Protein AF-A0AAW6N873-F1 (afdb_monomer)

Sequence (113 aa):
MMGEFETLLHSSLSTAGADVIRGQYIGFVSDTLAHIGIISPLTVWIVLRDWPLWLFWVGAALILFKEFYFDMPNGGYAPLVIFDSIWDFATWFFGFFVTWCALMDNVGRRHDA

Secondary structure (DSSP, 8-state):
-HHHHHHHHS--S--HHHHHHTT-HHHHHHHHHHHHHHHHHHHHHHHHS---THHHHHHHHHHHHHIIIIIHHHTTT-HHHHHHHHHHHHHHHHHHHHHHHHHHHHHHHHH--

Solvent-accessible surface area (backbone atoms only — not comparable to full-atom values): 6136 Å² total; per-residue (Å²): 122,68,68,66,57,45,52,74,74,46,71,73,90,67,42,50,37,50,19,56,77,69,68,36,54,68,57,28,50,50,54,50,48,49,43,21,59,58,31,30,57,54,42,49,39,36,72,77,64,72,38,64,69,62,58,60,54,52,52,55,51,50,51,53,48,46,32,66,71,46,49,32,64,76,48,70,63,35,71,50,48,54,51,27,48,51,46,58,54,48,32,36,55,48,22,31,51,54,45,50,54,56,50,51,53,57,51,53,60,62,74,79,106

Radius of gyration: 16.86 Å; Cα contacts (8 Å, |Δi|>4): 79; chains: 1; bounding box: 32×28×58 Å

Structure (mmCIF, N/CA/C/O backbone):
data_AF-A0AAW6N873-F1
#
_entry.id   AF-A0AAW6N873-F1
#
loop_
_atom_site.group_PDB
_atom_site.id
_atom_site.type_symbol
_atom_site.label_atom_id
_atom_site.label_alt_id
_atom_site.label_comp_id
_atom_site.label_asym_id
_atom_site.label_entity_id
_atom_site.label_seq_id
_atom_site.pdbx_PDB_ins_code
_atom_site.Cartn_x
_atom_site.Cartn_y
_atom_site.Cartn_z
_atom_site.occupancy
_atom_site.B_iso_or_equiv
_atom_site.auth_seq_id
_atom_site.auth_comp_id
_atom_site.auth_asym_id
_atom_site.auth_atom_id
_atom_site.pdbx_PDB_model_num
ATOM 1 N N . MET A 1 1 ? -13.939 2.697 -28.393 1.00 44.91 1 MET A N 1
ATOM 2 C CA . MET A 1 1 ? -14.441 1.907 -27.248 1.00 44.91 1 MET A CA 1
ATOM 3 C C . MET A 1 1 ? -13.424 0.914 -26.688 1.00 44.91 1 MET A C 1
ATOM 5 O O . MET A 1 1 ? -13.455 0.731 -25.487 1.00 44.91 1 MET A O 1
ATOM 9 N N . MET A 1 2 ? -12.512 0.308 -27.468 1.00 43.06 2 MET A N 1
ATOM 10 C CA . MET A 1 2 ? -11.452 -0.546 -26.881 1.00 43.06 2 MET A CA 1
ATOM 11 C C . MET A 1 2 ? -10.343 0.245 -26.157 1.00 43.06 2 MET A C 1
ATOM 13 O O . MET A 1 2 ? -9.891 -0.183 -25.105 1.00 43.06 2 MET A O 1
ATOM 17 N N . GLY A 1 3 ? -9.982 1.440 -26.644 1.00 39.53 3 GLY A N 1
ATOM 18 C CA . GLY A 1 3 ? -8.882 2.230 -26.065 1.00 39.53 3 GLY A CA 1
ATOM 19 C C . GLY A 1 3 ? -9.103 2.746 -24.634 1.00 39.53 3 GLY A C 1
ATOM 20 O O . GLY A 1 3 ? -8.139 2.889 -23.897 1.00 39.53 3 GLY A O 1
ATOM 21 N N . GLU A 1 4 ? -10.348 2.985 -24.202 1.00 46.59 4 GLU A N 1
ATOM 22 C CA . GLU A 1 4 ? -10.633 3.442 -22.824 1.00 46.59 4 GLU A CA 1
ATOM 23 C C . GLU A 1 4 ? -10.522 2.307 -21.794 1.00 46.59 4 GLU A C 1
ATOM 25 O O . GLU A 1 4 ? -10.144 2.527 -20.644 1.00 46.59 4 GLU A O 1
ATOM 30 N N . PHE A 1 5 ? -10.810 1.070 -22.209 1.00 49.06 5 PHE A N 1
ATOM 31 C CA . PHE A 1 5 ? -10.623 -0.106 -21.360 1.00 49.06 5 PHE A CA 1
ATOM 32 C C . PHE A 1 5 ? -9.145 -0.501 -21.288 1.00 49.06 5 PHE A C 1
ATOM 34 O O . PHE A 1 5 ? -8.658 -0.907 -20.238 1.00 49.06 5 PHE A O 1
ATOM 41 N N . GLU A 1 6 ? -8.406 -0.302 -22.382 1.00 43.28 6 GLU A N 1
ATOM 42 C CA . GLU A 1 6 ? -6.950 -0.424 -22.389 1.00 43.28 6 GLU A CA 1
ATOM 43 C C . GLU A 1 6 ? -6.296 0.609 -21.472 1.00 43.28 6 GLU A C 1
ATOM 45 O O . GLU A 1 6 ? -5.392 0.234 -20.747 1.00 43.28 6 GLU A O 1
ATOM 50 N N . THR A 1 7 ? -6.776 1.854 -21.370 1.00 45.69 7 THR A N 1
ATOM 51 C CA . THR A 1 7 ? -6.232 2.820 -20.388 1.00 45.69 7 THR A CA 1
ATOM 52 C C . THR A 1 7 ? -6.511 2.464 -18.924 1.00 45.69 7 THR A C 1
ATOM 54 O O . THR A 1 7 ? -5.802 2.942 -18.045 1.00 45.69 7 THR A O 1
ATOM 57 N N . LEU A 1 8 ? -7.502 1.609 -18.641 1.00 42.09 8 LEU A N 1
ATOM 58 C CA . LEU A 1 8 ? -7.710 1.053 -17.295 1.00 42.09 8 LEU A CA 1
ATOM 59 C C . LEU A 1 8 ? -6.706 -0.065 -16.963 1.00 42.09 8 LEU A C 1
ATOM 61 O O . LEU A 1 8 ? -6.493 -0.357 -15.790 1.00 42.09 8 LEU A O 1
ATOM 65 N N . LEU A 1 9 ? -6.106 -0.691 -17.983 1.00 43.91 9 LEU A N 1
ATOM 66 C CA . LEU A 1 9 ? -5.146 -1.801 -17.863 1.00 43.91 9 LEU A CA 1
ATOM 67 C C . LEU A 1 9 ? -3.703 -1.391 -18.215 1.00 43.91 9 LEU A C 1
ATOM 69 O O . LEU A 1 9 ? -2.754 -2.088 -17.872 1.00 43.91 9 LEU A O 1
ATOM 73 N N . HIS A 1 10 ? -3.539 -0.251 -18.878 1.00 38.78 10 HIS A N 1
ATOM 74 C CA . HIS A 1 10 ? -2.289 0.416 -19.192 1.00 38.78 10 HIS A CA 1
ATOM 75 C C . HIS A 1 10 ? -2.240 1.699 -18.373 1.00 38.78 10 HIS A C 1
ATOM 77 O O . HIS A 1 10 ? -2.574 2.781 -18.859 1.00 38.78 10 HIS A O 1
ATOM 83 N N . SER A 1 11 ? -1.806 1.569 -17.117 1.00 40.66 11 SER A N 1
ATOM 84 C CA . SER A 1 11 ? -1.279 2.715 -16.385 1.00 40.66 11 SER A CA 1
ATOM 85 C C . SER A 1 11 ? -0.198 3.346 -17.264 1.00 40.66 11 SER A C 1
ATOM 87 O O . SER A 1 11 ? 0.771 2.681 -17.646 1.00 40.66 11 SER A O 1
ATOM 89 N N . SER A 1 12 ? -0.384 4.606 -17.673 1.00 46.41 12 SER A N 1
ATOM 90 C CA . SER A 1 12 ? 0.720 5.361 -18.255 1.00 46.41 12 SER A CA 1
ATOM 91 C C . SER A 1 12 ? 1.824 5.326 -17.212 1.00 46.41 12 SER A C 1
ATOM 93 O O . SER A 1 12 ? 1.565 5.795 -16.113 1.00 46.41 12 SER A O 1
ATOM 95 N N . LEU A 1 13 ? 2.977 4.736 -17.547 1.00 44.00 13 LEU A N 1
ATOM 96 C CA . LEU A 1 13 ? 4.194 4.554 -16.738 1.00 44.00 13 LEU A CA 1
ATOM 97 C C . LEU A 1 13 ? 4.706 5.861 -16.090 1.00 44.00 13 LEU A C 1
ATOM 99 O O . LEU A 1 13 ? 5.785 6.371 -16.395 1.00 44.00 13 LEU A O 1
ATOM 103 N N . SER A 1 14 ? 3.892 6.423 -15.219 1.00 46.59 14 SER A N 1
ATOM 104 C CA . SER A 1 14 ? 4.128 7.502 -14.283 1.00 46.59 14 SER A CA 1
ATOM 105 C C . SER A 1 14 ? 4.040 6.816 -12.933 1.00 46.59 14 SER A C 1
ATOM 107 O O . SER A 1 14 ? 3.075 6.951 -12.197 1.00 46.59 14 SER A O 1
ATOM 109 N N . THR A 1 15 ? 4.998 5.923 -12.716 1.00 57.44 15 THR A N 1
ATOM 110 C CA . THR A 1 15 ? 5.240 5.294 -11.428 1.00 57.44 15 THR A CA 1
ATOM 111 C C . THR A 1 15 ? 5.650 6.399 -10.456 1.00 57.44 15 THR A C 1
ATOM 113 O O . THR A 1 15 ? 6.329 7.350 -10.866 1.00 57.44 15 THR A O 1
ATOM 116 N N . ALA A 1 16 ? 5.277 6.322 -9.185 1.00 54.62 16 ALA A N 1
ATOM 117 C CA . ALA A 1 16 ? 5.723 7.261 -8.154 1.00 54.62 16 ALA A CA 1
ATOM 118 C C . ALA A 1 16 ? 7.265 7.437 -8.190 1.00 54.62 16 ALA A C 1
ATOM 120 O O . ALA A 1 16 ? 7.789 8.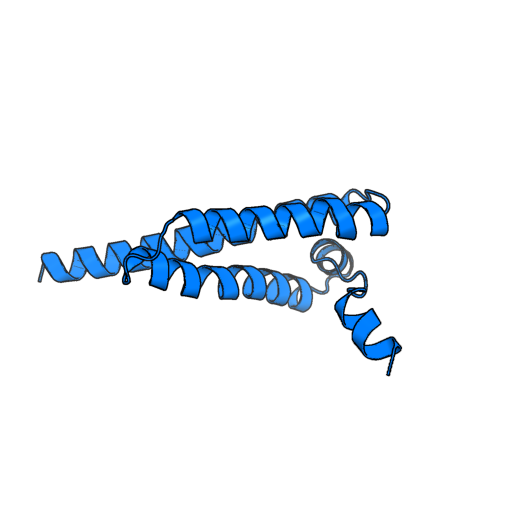548 -8.056 1.00 54.62 16 ALA A O 1
ATOM 121 N N . GLY A 1 17 ? 8.013 6.378 -8.515 1.00 49.50 17 GLY A N 1
ATOM 122 C CA . GLY A 1 17 ? 9.441 6.457 -8.846 1.00 49.50 17 GLY A CA 1
ATOM 123 C C . GLY A 1 17 ? 9.782 7.382 -10.036 1.00 49.50 17 GLY A C 1
ATOM 124 O O . GLY A 1 17 ? 10.694 8.212 -9.941 1.00 49.50 17 GLY A O 1
ATOM 125 N N . ALA A 1 18 ? 9.067 7.283 -11.160 1.00 58.06 18 ALA A N 1
ATOM 126 C CA . ALA A 1 18 ? 9.243 8.177 -12.312 1.00 58.06 18 ALA A CA 1
ATOM 127 C C . ALA A 1 18 ? 8.938 9.638 -11.963 1.00 58.06 18 ALA A C 1
ATOM 129 O O . ALA A 1 18 ? 9.657 10.532 -12.420 1.00 58.06 18 ALA A O 1
ATOM 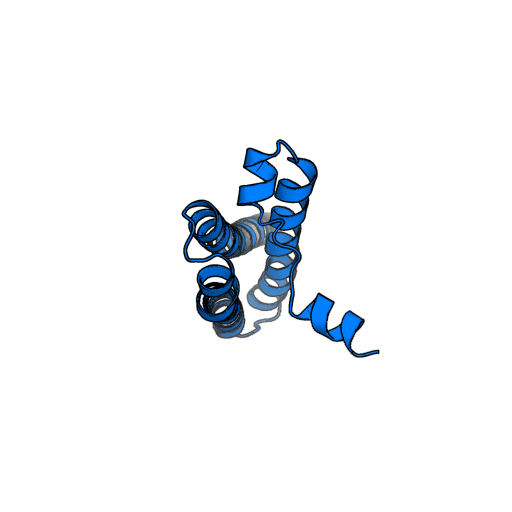130 N N . ASP A 1 19 ? 7.948 9.873 -11.110 1.00 57.50 19 ASP A N 1
ATOM 131 C CA . ASP A 1 19 ? 7.570 11.208 -10.654 1.00 57.50 19 ASP A CA 1
ATOM 132 C C . ASP A 1 19 ? 8.657 11.842 -9.783 1.00 57.50 19 ASP A C 1
ATOM 134 O O . ASP A 1 19 ? 8.987 13.016 -9.966 1.00 57.50 19 ASP A O 1
ATOM 138 N N . VAL A 1 20 ? 9.298 11.067 -8.902 1.00 57.00 20 VAL A N 1
ATOM 139 C CA . VAL A 1 20 ? 10.443 11.536 -8.102 1.00 57.00 20 VAL A CA 1
ATOM 140 C C . VAL A 1 20 ? 11.624 11.918 -8.998 1.00 57.00 20 VAL A C 1
ATOM 142 O O . VAL A 1 20 ? 12.189 13.001 -8.839 1.00 57.00 20 VAL A O 1
ATOM 145 N N . ILE A 1 21 ? 11.979 11.084 -9.983 1.00 60.25 21 ILE A N 1
ATOM 146 C CA . ILE A 1 21 ? 13.103 11.369 -10.896 1.00 60.25 21 ILE A CA 1
ATOM 147 C C . ILE A 1 21 ? 12.808 12.569 -11.804 1.00 60.25 21 ILE A C 1
ATOM 149 O O . ILE A 1 21 ? 13.709 13.354 -12.106 1.00 60.25 21 ILE A O 1
ATOM 153 N N . ARG A 1 22 ? 11.551 12.746 -12.222 1.00 63.09 22 ARG A N 1
ATOM 154 C CA . ARG A 1 22 ? 11.114 13.895 -13.031 1.00 63.09 22 ARG A CA 1
ATOM 155 C C . ARG A 1 22 ? 10.873 15.162 -12.204 1.00 63.09 22 ARG A C 1
ATOM 157 O O . ARG A 1 22 ? 10.544 16.197 -12.780 1.00 63.09 22 ARG A O 1
ATOM 164 N N . GLY A 1 23 ? 11.019 15.104 -10.877 1.00 60.47 23 GLY A N 1
ATOM 165 C CA . GLY A 1 23 ? 10.724 16.222 -9.975 1.00 60.47 23 GLY A CA 1
ATOM 166 C C . GLY A 1 23 ? 9.233 16.577 -9.900 1.00 60.47 23 GLY A C 1
ATOM 167 O O . GLY A 1 23 ? 8.872 17.665 -9.451 1.00 60.47 23 GLY A O 1
ATOM 168 N N . GLN A 1 24 ? 8.354 15.672 -10.332 1.00 72.69 24 GLN A N 1
ATOM 169 C CA . GLN A 1 24 ? 6.898 15.800 -10.304 1.00 72.69 24 GLN A CA 1
ATOM 170 C C . GLN A 1 24 ? 6.344 15.356 -8.945 1.00 72.69 24 GLN A C 1
ATOM 172 O O . GLN A 1 24 ? 5.478 14.493 -8.852 1.00 72.69 24 GLN A O 1
ATOM 177 N N . TYR A 1 25 ? 6.815 15.989 -7.869 1.00 72.94 25 TYR A N 1
ATOM 178 C CA . TYR A 1 25 ? 6.449 15.634 -6.492 1.00 72.94 25 TYR A CA 1
ATOM 179 C C . TYR A 1 25 ? 4.937 15.641 -6.221 1.00 72.94 25 TYR A C 1
ATOM 181 O O . TYR A 1 25 ? 4.472 14.923 -5.344 1.00 72.94 25 TYR A O 1
ATOM 189 N N . ILE A 1 26 ? 4.157 16.423 -6.973 1.00 73.44 26 ILE A N 1
ATOM 190 C CA . ILE A 1 26 ? 2.692 16.434 -6.859 1.00 73.44 26 ILE A CA 1
ATOM 191 C C . ILE A 1 26 ? 2.091 15.086 -7.285 1.00 73.44 26 ILE A C 1
ATOM 193 O O . ILE A 1 26 ? 1.167 14.616 -6.624 1.00 73.44 26 ILE A O 1
ATOM 197 N N . GLY A 1 27 ? 2.614 14.462 -8.346 1.00 69.69 27 GLY A N 1
ATOM 198 C CA . GLY A 1 27 ? 2.172 13.139 -8.801 1.00 69.69 27 GLY A CA 1
ATOM 199 C C . GLY A 1 27 ? 2.514 12.066 -7.770 1.00 69.69 27 GLY A C 1
ATOM 200 O O . GLY A 1 27 ? 1.612 11.416 -7.248 1.00 69.69 27 GLY A O 1
ATOM 201 N N . PHE A 1 28 ? 3.772 12.043 -7.320 1.00 73.00 28 PHE A N 1
ATOM 202 C CA . PHE A 1 28 ? 4.249 11.154 -6.254 1.00 73.00 28 PHE A CA 1
ATOM 203 C C . PHE A 1 28 ? 3.417 11.244 -4.961 1.00 73.00 28 PHE A C 1
ATOM 205 O O . PHE A 1 28 ? 3.034 10.231 -4.371 1.00 73.00 28 PHE A O 1
ATOM 212 N N . VAL A 1 29 ? 3.115 12.465 -4.503 1.00 79.81 29 VAL A N 1
ATOM 213 C CA . VAL A 1 29 ? 2.286 12.678 -3.306 1.00 79.81 29 VAL A CA 1
ATOM 214 C C . VAL A 1 29 ? 0.848 12.231 -3.551 1.00 79.81 29 VAL A C 1
ATOM 216 O O . VAL A 1 29 ? 0.252 11.626 -2.665 1.00 79.81 29 VAL A O 1
ATOM 219 N N . SER A 1 30 ? 0.288 12.505 -4.729 1.00 77.69 30 SER A N 1
ATOM 220 C CA . SER A 1 30 ? -1.083 12.099 -5.059 1.00 77.69 30 SER A CA 1
ATOM 221 C C . SER A 1 30 ? -1.228 10.579 -5.061 1.00 77.69 30 SER A C 1
ATOM 223 O O . SER A 1 30 ? -2.192 10.067 -4.496 1.00 77.69 30 SER A O 1
ATOM 225 N N . ASP A 1 31 ? -0.246 9.869 -5.612 1.00 76.31 31 ASP A N 1
ATOM 226 C CA . ASP A 1 31 ? -0.226 8.408 -5.646 1.00 76.31 31 ASP A CA 1
ATOM 227 C C . ASP A 1 31 ? -0.060 7.807 -4.240 1.00 76.31 31 ASP A C 1
ATOM 229 O O . ASP A 1 31 ? -0.828 6.949 -3.800 1.00 76.31 31 ASP A O 1
ATOM 233 N N . THR A 1 32 ? 0.841 8.382 -3.440 1.00 83.31 32 THR A N 1
ATOM 234 C CA . THR A 1 32 ? 1.001 8.031 -2.019 1.00 83.31 32 THR A CA 1
ATOM 235 C C . THR A 1 32 ? -0.306 8.214 -1.234 1.00 83.31 32 THR A C 1
ATOM 237 O O . THR A 1 32 ? -0.697 7.361 -0.432 1.00 83.31 32 THR A O 1
ATOM 240 N N . LEU A 1 33 ? -1.006 9.331 -1.454 1.00 84.62 33 LEU A N 1
ATOM 241 C CA . LEU A 1 33 ? -2.274 9.625 -0.787 1.00 84.62 33 LEU A CA 1
ATOM 242 C C . LEU A 1 33 ? -3.411 8.720 -1.262 1.00 84.62 33 LEU A C 1
ATOM 244 O O . LEU A 1 33 ? -4.303 8.435 -0.464 1.00 84.62 33 LEU A O 1
ATOM 248 N N . ALA A 1 34 ? -3.394 8.251 -2.511 1.00 82.75 34 ALA A N 1
ATOM 249 C CA . ALA A 1 34 ? -4.386 7.306 -3.014 1.00 82.75 34 ALA A CA 1
ATOM 250 C C . ALA A 1 34 ? -4.297 5.965 -2.269 1.00 82.75 34 ALA A C 1
ATOM 252 O O . ALA A 1 34 ? -5.307 5.480 -1.753 1.00 82.75 34 ALA A O 1
ATOM 253 N N . HIS A 1 35 ? -3.088 5.421 -2.115 1.00 82.94 35 HIS A N 1
ATOM 254 C CA . HIS A 1 35 ? -2.855 4.176 -1.379 1.00 82.94 35 HIS A CA 1
ATOM 255 C C . HIS A 1 35 ? -3.277 4.285 0.091 1.00 82.94 35 HIS A C 1
ATOM 257 O O . HIS A 1 35 ? -4.031 3.443 0.590 1.00 82.94 35 HIS A O 1
ATOM 263 N N . ILE A 1 36 ? -2.879 5.370 0.765 1.00 88.44 36 ILE A N 1
ATOM 264 C CA . ILE A 1 36 ? -3.303 5.661 2.145 1.00 88.44 36 ILE A CA 1
ATOM 265 C C . ILE A 1 36 ? -4.830 5.833 2.217 1.00 88.44 36 ILE A C 1
ATOM 267 O O . ILE A 1 36 ? -5.487 5.282 3.101 1.00 88.44 36 ILE A O 1
ATOM 271 N N . GLY A 1 37 ? -5.413 6.560 1.265 1.00 86.12 37 GLY A N 1
ATOM 272 C CA . GLY A 1 37 ? -6.838 6.874 1.213 1.00 86.12 37 GLY A CA 1
ATOM 273 C C . GLY A 1 37 ? -7.739 5.659 1.009 1.00 86.12 37 GLY A C 1
ATOM 274 O O . GLY A 1 37 ? -8.874 5.678 1.479 1.00 86.12 37 GLY A O 1
ATOM 275 N N . ILE A 1 38 ? -7.254 4.593 0.367 1.00 86.19 38 ILE A N 1
ATOM 276 C CA . ILE A 1 38 ? -7.994 3.329 0.220 1.00 86.19 38 ILE A CA 1
ATOM 277 C C . ILE A 1 38 ? -7.933 2.508 1.514 1.00 86.19 38 ILE A C 1
ATOM 279 O O . ILE A 1 38 ? -8.954 1.978 1.964 1.00 86.19 38 ILE A O 1
ATOM 283 N N . ILE A 1 39 ? -6.760 2.407 2.144 1.00 91.56 39 ILE A N 1
ATOM 284 C CA . ILE A 1 39 ? -6.593 1.560 3.331 1.00 91.56 39 ILE A CA 1
ATOM 285 C C . ILE A 1 39 ? -7.170 2.183 4.604 1.00 91.56 39 ILE A C 1
ATOM 287 O O . ILE A 1 39 ? -7.673 1.460 5.467 1.00 91.56 39 ILE A O 1
ATOM 291 N N . SER A 1 40 ? -7.169 3.511 4.731 1.00 88.56 40 SER A N 1
ATOM 292 C CA . SER A 1 40 ? -7.750 4.217 5.879 1.00 88.56 40 SER A CA 1
ATOM 293 C C . SER A 1 40 ? -9.224 3.864 6.143 1.00 88.56 40 SER A C 1
ATOM 295 O O . SER A 1 40 ? -9.522 3.409 7.249 1.00 88.56 40 SER A O 1
ATOM 297 N N . PRO A 1 41 ? -10.170 3.990 5.190 1.00 89.19 41 PRO A N 1
ATOM 298 C CA . PRO A 1 41 ? -11.552 3.592 5.424 1.00 89.19 41 PRO A CA 1
ATOM 299 C C . PRO A 1 41 ? -11.643 2.099 5.734 1.00 89.19 41 PRO A C 1
ATOM 301 O O . PRO A 1 41 ? -12.290 1.752 6.717 1.00 89.19 41 PRO A O 1
ATOM 304 N N . LEU A 1 42 ? -10.954 1.218 4.994 1.00 90.62 42 LEU A N 1
ATOM 305 C CA . LEU A 1 42 ? -10.956 -0.225 5.278 1.00 90.62 42 LEU A CA 1
ATOM 306 C C . LEU A 1 42 ? -10.523 -0.525 6.723 1.00 90.62 42 LEU A C 1
ATOM 308 O O . LEU A 1 42 ? -11.157 -1.329 7.403 1.00 90.62 42 LEU A O 1
ATOM 312 N N . THR A 1 43 ? -9.501 0.173 7.216 1.00 90.19 43 THR A N 1
ATOM 313 C CA . THR A 1 43 ? -9.030 0.080 8.605 1.00 90.19 43 THR A CA 1
ATOM 314 C C . THR A 1 43 ? -10.122 0.481 9.593 1.00 90.19 43 THR A C 1
ATOM 316 O O . THR A 1 43 ? -10.339 -0.218 10.580 1.00 90.19 43 THR A O 1
ATOM 319 N N . VAL A 1 44 ? -10.864 1.559 9.316 1.00 90.06 44 VAL A N 1
ATOM 320 C CA . VAL A 1 44 ? -12.016 1.972 10.136 1.00 90.06 44 VAL A CA 1
ATOM 321 C C . VAL A 1 44 ? -13.081 0.874 10.187 1.00 90.06 44 VAL A C 1
ATOM 323 O O . VAL A 1 44 ? -13.604 0.596 11.263 1.00 90.06 44 VAL A O 1
ATOM 326 N N . TRP A 1 45 ? -13.391 0.220 9.064 1.00 90.06 45 TRP A N 1
ATOM 327 C CA . TRP A 1 45 ? -14.355 -0.888 9.040 1.00 90.06 45 TRP A CA 1
ATOM 328 C C . TRP A 1 45 ? -13.852 -2.109 9.821 1.00 90.06 45 TRP A C 1
ATOM 330 O O . TRP A 1 45 ? -14.605 -2.678 10.608 1.00 90.06 45 TRP A O 1
ATOM 340 N N . ILE A 1 46 ? -12.581 -2.485 9.665 1.00 89.00 46 ILE A N 1
ATOM 341 C CA . ILE A 1 46 ? -11.976 -3.603 10.409 1.00 89.00 46 ILE A CA 1
ATOM 342 C C . ILE A 1 46 ? -12.015 -3.337 11.917 1.00 89.00 46 ILE A C 1
ATOM 344 O O . ILE A 1 46 ? -12.401 -4.213 12.682 1.00 89.00 46 ILE A O 1
ATOM 348 N N . VAL A 1 47 ? -11.657 -2.125 12.344 1.00 86.69 47 VAL A N 1
ATOM 349 C CA . VAL A 1 47 ? -11.514 -1.790 13.768 1.00 86.69 47 VAL A CA 1
ATOM 350 C C . VAL A 1 47 ? -12.848 -1.453 14.440 1.00 86.69 47 VAL A C 1
ATOM 352 O O . VAL A 1 47 ? -13.068 -1.865 15.571 1.00 86.69 47 VAL A O 1
ATOM 355 N N . LEU A 1 48 ? -13.735 -0.686 13.792 1.00 86.38 48 LEU A N 1
ATOM 356 C CA . LEU A 1 48 ? -14.977 -0.19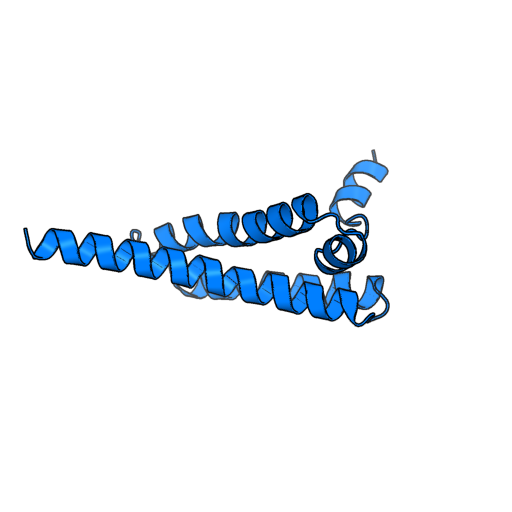4 14.418 1.00 86.38 48 LEU A CA 1
ATOM 357 C C . LEU A 1 48 ? -16.224 -1.010 14.072 1.00 86.38 48 LEU A C 1
ATOM 359 O O . LEU A 1 48 ? -17.265 -0.816 14.700 1.00 86.38 48 LEU A O 1
ATOM 363 N N . ARG A 1 49 ? -16.177 -1.839 13.024 1.00 84.50 49 ARG A N 1
ATOM 364 C CA . ARG A 1 49 ? -17.334 -2.615 12.542 1.00 84.50 49 ARG A CA 1
ATOM 365 C C . ARG A 1 49 ? -17.096 -4.121 12.590 1.00 84.50 49 ARG A C 1
ATOM 367 O O . ARG A 1 49 ? -17.874 -4.852 11.984 1.00 84.50 49 ARG A O 1
ATOM 374 N N . ASP A 1 50 ? -16.036 -4.557 13.271 1.00 85.62 50 ASP A N 1
ATOM 375 C CA . ASP A 1 50 ? -15.631 -5.961 13.399 1.00 85.62 50 ASP A CA 1
ATOM 376 C C . ASP A 1 50 ? -15.537 -6.682 12.047 1.00 85.62 50 ASP A C 1
ATOM 378 O O . ASP A 1 50 ? -15.809 -7.880 11.922 1.00 85.62 50 ASP A O 1
ATOM 382 N N . TRP A 1 51 ? -15.169 -5.944 10.9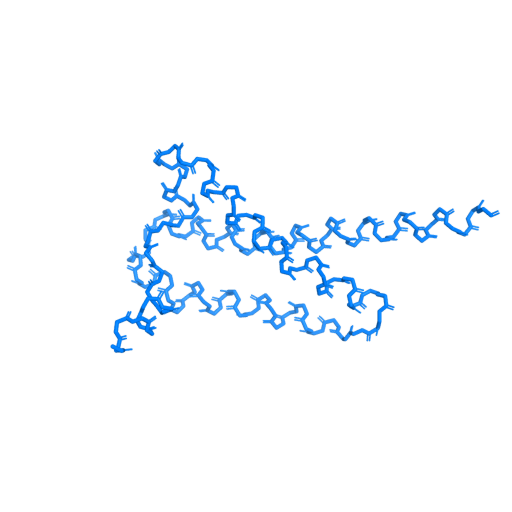94 1.00 91.38 51 TRP A N 1
ATOM 383 C CA . TRP A 1 51 ? -14.900 -6.570 9.711 1.00 91.38 51 TRP A CA 1
ATOM 384 C C . TRP A 1 51 ? -13.667 -7.458 9.822 1.00 91.38 51 TRP A C 1
ATOM 386 O O . TRP A 1 51 ? -12.715 -7.145 10.542 1.00 91.38 51 TRP A O 1
ATOM 396 N N . PRO A 1 52 ? -13.652 -8.582 9.101 1.00 91.06 52 PRO A N 1
ATOM 397 C CA . PRO A 1 52 ? -12.614 -9.562 9.310 1.00 91.06 52 PRO A CA 1
ATOM 398 C C . PRO A 1 52 ? -11.254 -9.051 8.820 1.00 91.06 52 PRO A C 1
ATOM 400 O O . PRO A 1 52 ? -11.116 -8.565 7.696 1.00 91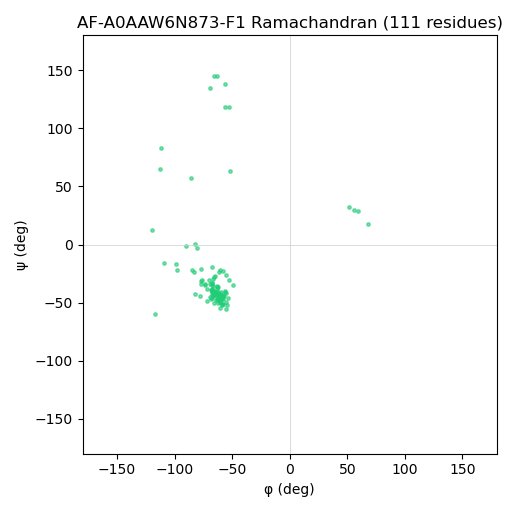.06 52 PRO A O 1
ATOM 403 N N . LEU A 1 53 ? -10.220 -9.251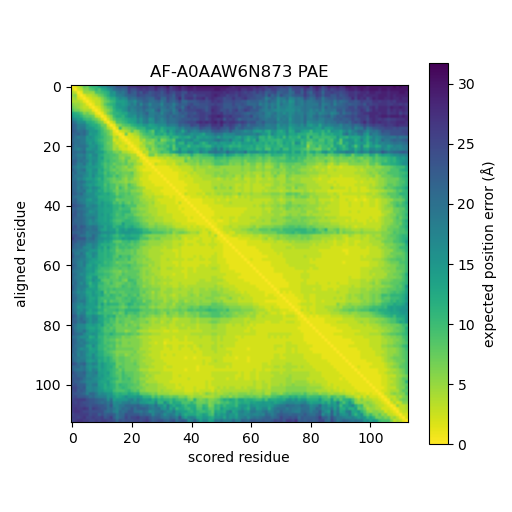 9.645 1.00 90.75 53 LEU A N 1
ATOM 404 C CA . LEU A 1 53 ? -8.841 -8.831 9.365 1.00 90.75 53 LEU A CA 1
ATOM 405 C C . LEU A 1 53 ? -8.278 -9.429 8.065 1.00 90.75 53 LEU A C 1
ATOM 407 O O . LEU A 1 53 ? -7.368 -8.861 7.470 1.00 90.75 53 LEU A O 1
ATOM 411 N N . TRP A 1 54 ? -8.817 -10.550 7.573 1.00 91.81 54 TRP A N 1
ATOM 412 C CA . TRP A 1 54 ? -8.376 -11.113 6.294 1.00 91.81 54 TRP A CA 1
ATOM 413 C C . TRP A 1 54 ? -8.622 -10.165 5.110 1.00 91.81 54 TRP A C 1
ATOM 415 O O . TRP A 1 54 ? -7.893 -10.253 4.127 1.00 91.81 54 TRP A O 1
ATOM 425 N N . LEU A 1 55 ? -9.568 -9.219 5.204 1.00 89.81 55 LEU A N 1
ATOM 426 C CA . LEU A 1 55 ? -9.792 -8.211 4.160 1.00 89.81 55 LEU A CA 1
ATOM 427 C C . LEU A 1 55 ? -8.580 -7.290 3.970 1.00 89.81 55 LEU A C 1
ATOM 429 O O . LEU A 1 55 ? -8.254 -6.940 2.837 1.00 89.81 55 LEU A O 1
ATOM 433 N N . PHE A 1 56 ? -7.874 -6.955 5.055 1.00 91.19 56 PHE A N 1
ATOM 434 C CA . PHE A 1 56 ? -6.600 -6.236 4.982 1.00 91.19 56 PHE A CA 1
ATOM 435 C C . PHE A 1 56 ? -5.569 -7.031 4.169 1.00 91.19 56 PHE A C 1
ATOM 437 O O . PHE A 1 56 ? -4.918 -6.490 3.276 1.00 91.19 56 PHE A O 1
ATOM 444 N N . TRP A 1 57 ? -5.457 -8.333 4.444 1.00 94.06 57 TRP A N 1
ATOM 445 C CA . TRP A 1 57 ? -4.504 -9.210 3.764 1.00 94.06 57 TRP A CA 1
ATOM 446 C C . TRP A 1 57 ? -4.863 -9.458 2.302 1.00 94.06 57 TRP A C 1
ATOM 448 O O . TRP A 1 57 ? -3.965 -9.542 1.471 1.00 94.06 57 TRP A O 1
ATOM 458 N N . VAL A 1 58 ? -6.153 -9.523 1.966 1.00 93.06 58 VAL A N 1
ATOM 459 C CA . VAL A 1 58 ? -6.599 -9.603 0.569 1.00 93.06 58 VAL A CA 1
ATOM 460 C C . VAL A 1 58 ? -6.217 -8.343 -0.196 1.00 93.06 58 VAL A C 1
ATOM 462 O O . VAL A 1 58 ? -5.682 -8.460 -1.293 1.00 93.06 58 VAL A O 1
ATOM 465 N N . GLY A 1 59 ? -6.404 -7.153 0.382 1.00 89.56 59 GLY A N 1
ATOM 466 C CA . GLY A 1 59 ? -5.938 -5.911 -0.240 1.00 89.56 59 GLY A CA 1
ATOM 467 C C . GLY A 1 59 ? -4.421 -5.893 -0.458 1.00 89.56 59 GLY A C 1
ATOM 468 O O . GLY A 1 59 ? -3.964 -5.634 -1.569 1.00 89.56 59 GLY A O 1
ATOM 469 N N . ALA A 1 60 ? -3.641 -6.285 0.554 1.00 91.81 60 ALA A N 1
ATOM 470 C CA . ALA A 1 60 ? -2.185 -6.403 0.434 1.00 91.81 60 ALA A CA 1
ATOM 471 C C . ALA A 1 60 ? -1.763 -7.416 -0.651 1.00 91.81 60 ALA A C 1
ATOM 473 O O . ALA A 1 60 ? -0.843 -7.157 -1.425 1.00 91.81 60 ALA A O 1
ATOM 474 N N . ALA A 1 61 ? -2.449 -8.559 -0.740 1.00 93.25 61 ALA A N 1
ATOM 475 C CA . ALA A 1 61 ? -2.193 -9.570 -1.763 1.00 93.25 61 ALA A CA 1
ATOM 476 C C . ALA A 1 61 ? -2.536 -9.071 -3.174 1.00 93.25 61 ALA A C 1
ATOM 478 O O . ALA A 1 61 ? -1.828 -9.413 -4.118 1.00 93.25 61 ALA A O 1
ATOM 479 N N . LEU A 1 62 ? -3.582 -8.252 -3.326 1.00 90.56 62 LEU A N 1
ATOM 480 C CA . LEU A 1 62 ? -3.943 -7.640 -4.606 1.00 90.56 62 LEU A CA 1
ATOM 481 C C . LEU A 1 62 ? -2.898 -6.624 -5.073 1.00 90.56 62 LEU A C 1
ATOM 483 O O . LEU A 1 62 ? -2.593 -6.612 -6.262 1.00 90.56 62 LEU A O 1
ATOM 487 N N . ILE A 1 63 ? -2.313 -5.838 -4.162 1.00 89.94 63 ILE A N 1
ATOM 488 C CA . ILE A 1 63 ? -1.179 -4.955 -4.486 1.00 89.94 63 ILE A CA 1
ATOM 489 C C . ILE A 1 63 ? -0.010 -5.802 -4.979 1.00 89.94 63 ILE A C 1
ATOM 491 O O . ILE A 1 63 ? 0.439 -5.624 -6.102 1.00 89.94 63 ILE A O 1
ATOM 495 N N . LEU A 1 64 ? 0.420 -6.805 -4.205 1.00 90.69 64 LEU A N 1
ATOM 496 C CA . LEU A 1 64 ? 1.519 -7.680 -4.627 1.00 90.69 64 LEU A CA 1
ATOM 497 C C . LEU A 1 64 ? 1.234 -8.355 -5.975 1.00 90.69 64 LEU A C 1
ATOM 499 O O . LEU A 1 64 ? 2.122 -8.451 -6.817 1.00 90.69 64 LEU A O 1
ATOM 503 N N . PHE A 1 65 ? 0.000 -8.805 -6.204 1.00 90.94 65 PHE A N 1
ATOM 504 C CA . PHE A 1 65 ? -0.400 -9.380 -7.482 1.00 90.94 65 PHE A CA 1
ATOM 505 C C . PHE A 1 65 ? -0.300 -8.361 -8.626 1.00 90.94 65 PHE A C 1
ATOM 507 O O . PHE A 1 65 ? 0.285 -8.683 -9.659 1.00 90.94 65 PHE A O 1
ATOM 514 N N . LYS A 1 66 ? -0.810 -7.136 -8.438 1.00 87.12 66 LYS A N 1
ATOM 515 C CA . LYS A 1 66 ? -0.671 -6.031 -9.399 1.00 87.12 66 LYS A CA 1
ATOM 516 C C . LYS A 1 66 ? 0.810 -5.795 -9.731 1.00 87.12 66 LYS A C 1
ATOM 518 O O . LYS A 1 66 ? 1.192 -5.851 -10.899 1.00 87.12 66 LYS A O 1
ATOM 523 N N . GLU A 1 67 ? 1.646 -5.636 -8.709 1.00 87.56 67 GLU A N 1
ATOM 524 C CA . GLU A 1 67 ? 3.067 -5.328 -8.876 1.00 87.56 67 GLU A CA 1
ATOM 525 C C . GLU A 1 67 ? 3.832 -6.430 -9.621 1.00 87.56 67 GLU A C 1
ATOM 527 O O . GLU A 1 67 ? 4.538 -6.169 -10.596 1.00 87.56 67 GLU A O 1
ATOM 532 N N . PHE A 1 68 ? 3.680 -7.688 -9.197 1.00 86.38 68 PHE A N 1
ATOM 533 C CA . PHE A 1 68 ? 4.454 -8.799 -9.758 1.00 86.38 68 PHE A CA 1
ATOM 534 C C . PHE A 1 68 ? 4.014 -9.211 -11.164 1.00 86.38 68 PHE A C 1
ATOM 536 O O . PHE A 1 68 ? 4.856 -9.654 -11.948 1.00 86.38 68 PHE A O 1
ATOM 543 N N . TYR A 1 69 ? 2.718 -9.118 -11.479 1.00 87.06 69 TYR A N 1
ATOM 544 C CA . TYR A 1 69 ? 2.180 -9.618 -12.749 1.00 87.06 69 TYR A CA 1
ATOM 545 C C . TYR A 1 69 ? 1.999 -8.541 -13.813 1.00 87.06 69 TYR A C 1
ATOM 547 O O . TYR A 1 69 ? 1.981 -8.883 -14.996 1.00 87.06 69 TYR A O 1
ATOM 555 N N . PHE A 1 70 ? 1.892 -7.269 -13.427 1.00 82.75 70 PHE A N 1
ATOM 556 C CA . PHE A 1 70 ? 1.676 -6.177 -14.372 1.00 82.75 70 PHE A CA 1
ATOM 557 C C . PHE A 1 70 ? 2.846 -5.199 -14.358 1.00 82.75 70 PHE A C 1
ATOM 559 O O . PHE A 1 70 ? 3.521 -5.062 -15.379 1.00 82.75 70 PHE A O 1
ATOM 566 N N . ASP A 1 71 ? 3.147 -4.576 -13.222 1.00 79.44 71 ASP A N 1
ATOM 567 C CA . ASP A 1 71 ? 4.070 -3.436 -13.204 1.00 79.44 71 ASP A CA 1
ATOM 568 C C . ASP A 1 71 ? 5.520 -3.866 -13.454 1.00 79.44 71 ASP A C 1
ATOM 570 O O . ASP A 1 71 ? 6.172 -3.331 -14.355 1.00 79.44 71 ASP A O 1
ATOM 574 N N . MET A 1 72 ? 6.019 -4.891 -12.752 1.00 82.31 72 MET A N 1
ATOM 575 C CA . MET A 1 72 ? 7.397 -5.364 -12.940 1.00 82.31 72 MET A CA 1
ATOM 576 C C . MET A 1 72 ? 7.666 -5.896 -14.361 1.00 82.31 72 MET A C 1
ATOM 578 O O . MET A 1 72 ? 8.666 -5.471 -14.954 1.00 82.31 72 MET A O 1
ATOM 582 N N . PRO A 1 73 ? 6.818 -6.767 -14.958 1.00 84.19 73 PRO A N 1
ATOM 583 C CA . PRO A 1 73 ? 7.025 -7.224 -16.332 1.00 84.19 73 PRO A CA 1
ATOM 584 C C . PRO A 1 73 ? 6.930 -6.091 -17.360 1.00 84.19 73 PRO A C 1
ATOM 586 O O . PRO A 1 73 ? 7.786 -6.005 -18.242 1.00 84.19 73 PRO A O 1
ATOM 589 N N . ASN A 1 74 ? 5.949 -5.189 -17.230 1.00 77.94 74 ASN A N 1
ATOM 590 C CA . ASN A 1 74 ? 5.778 -4.060 -18.153 1.00 77.94 74 ASN A CA 1
ATOM 591 C C . ASN A 1 74 ? 6.922 -3.041 -18.041 1.00 77.94 74 ASN A C 1
ATOM 593 O O . ASN A 1 74 ? 7.322 -2.433 -19.032 1.00 77.94 74 ASN A O 1
ATOM 597 N N . GLY A 1 75 ? 7.471 -2.878 -16.839 1.00 71.50 75 GLY A N 1
ATOM 598 C CA . GLY A 1 75 ? 8.613 -2.022 -16.541 1.00 71.50 75 GLY A CA 1
ATOM 599 C C . GLY A 1 75 ? 9.980 -2.644 -16.832 1.00 71.50 75 GLY A C 1
ATOM 600 O O . GLY A 1 75 ? 11.001 -2.011 -16.555 1.00 71.50 75 GLY A O 1
ATOM 601 N N . GLY A 1 76 ? 10.029 -3.887 -17.328 1.00 80.75 76 GLY A N 1
ATOM 602 C CA . GLY A 1 76 ? 11.276 -4.613 -17.582 1.00 80.75 76 GLY A CA 1
ATOM 603 C C . GLY A 1 76 ? 12.136 -4.808 -16.330 1.00 80.75 76 GLY A C 1
ATOM 604 O O . GLY A 1 76 ? 13.361 -4.853 -16.436 1.00 80.75 76 GLY A O 1
ATOM 605 N N . TYR A 1 77 ? 11.509 -4.876 -15.150 1.00 79.88 77 TYR A N 1
ATOM 606 C CA . TYR A 1 77 ? 12.182 -4.947 -13.848 1.00 79.88 77 TYR A CA 1
ATOM 607 C C . TYR A 1 77 ? 13.166 -3.793 -13.595 1.00 79.88 77 TYR A C 1
ATOM 609 O O . TYR A 1 77 ? 14.159 -3.953 -12.881 1.00 79.88 77 TYR A O 1
ATOM 617 N N . ALA A 1 78 ? 12.909 -2.616 -14.175 1.00 80.94 78 ALA A N 1
ATOM 618 C CA . ALA A 1 78 ? 13.714 -1.435 -13.902 1.00 80.94 78 ALA A CA 1
ATOM 619 C C . ALA A 1 78 ? 13.739 -1.145 -12.384 1.00 80.94 78 ALA A C 1
ATOM 621 O O . ALA A 1 78 ? 12.686 -1.195 -11.743 1.00 80.94 78 ALA A O 1
ATOM 622 N N . PRO A 1 79 ? 14.896 -0.772 -11.795 1.00 80.31 79 PRO A N 1
ATOM 623 C CA . PRO A 1 79 ? 15.001 -0.489 -10.359 1.00 80.31 79 PRO A CA 1
ATOM 624 C C . PRO A 1 79 ? 13.981 0.534 -9.854 1.00 80.31 79 PRO A C 1
ATOM 626 O O . PRO A 1 79 ? 13.539 0.465 -8.713 1.00 80.31 79 PRO A O 1
ATOM 629 N N . LEU A 1 80 ? 13.588 1.466 -10.723 1.00 78.88 80 LEU A N 1
ATOM 630 C CA . LEU A 1 80 ? 12.593 2.482 -10.419 1.00 78.88 80 LEU A CA 1
ATOM 631 C C . LEU A 1 80 ? 11.190 1.913 -10.216 1.00 78.88 80 LEU A C 1
ATOM 633 O O . LEU A 1 80 ? 10.474 2.367 -9.337 1.00 78.88 80 LEU A O 1
ATOM 637 N N . VAL A 1 81 ? 10.820 0.923 -11.024 1.00 78.31 81 VAL A N 1
ATOM 638 C CA . VAL A 1 81 ? 9.529 0.235 -10.931 1.00 78.31 81 VAL A CA 1
ATOM 639 C C . VAL A 1 81 ? 9.516 -0.655 -9.69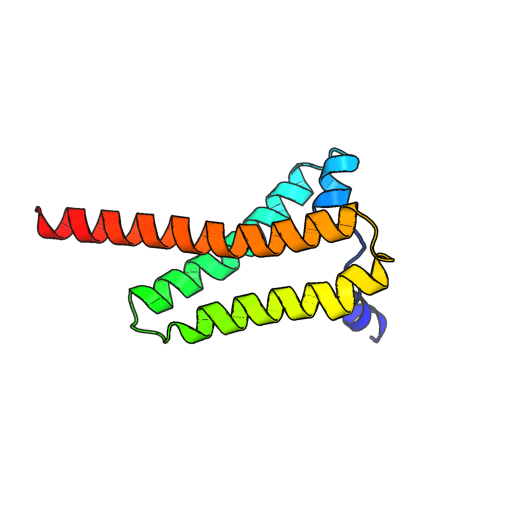6 1.00 78.31 81 VAL A C 1
ATOM 641 O O . VAL A 1 81 ? 8.541 -0.671 -8.969 1.00 78.31 81 VAL A O 1
ATOM 644 N N . ILE A 1 82 ? 10.638 -1.309 -9.382 1.00 83.31 82 ILE A N 1
ATOM 645 C CA . ILE A 1 82 ? 10.772 -2.083 -8.140 1.00 83.31 82 ILE A CA 1
ATOM 646 C C . ILE A 1 82 ? 10.634 -1.179 -6.908 1.00 83.31 82 ILE A C 1
ATOM 648 O O . ILE A 1 82 ? 9.972 -1.554 -5.943 1.00 83.31 82 ILE A O 1
ATOM 652 N N . PHE A 1 83 ? 11.264 0.001 -6.923 1.00 85.44 83 PHE A N 1
ATOM 653 C CA . PHE A 1 83 ? 11.100 0.987 -5.854 1.00 85.44 83 PHE A CA 1
ATOM 654 C C . PHE A 1 83 ? 9.634 1.396 -5.700 1.00 85.44 83 PHE A C 1
ATOM 656 O O . PHE A 1 83 ? 9.141 1.436 -4.576 1.00 85.44 83 PHE A O 1
ATOM 663 N N . ASP A 1 84 ? 8.953 1.639 -6.817 1.00 82.06 84 ASP A N 1
ATOM 664 C CA . ASP A 1 84 ? 7.536 1.981 -6.843 1.00 82.06 84 ASP A CA 1
ATOM 665 C C . ASP A 1 84 ? 6.664 0.902 -6.208 1.00 82.06 84 ASP A C 1
ATOM 667 O O . ASP A 1 84 ? 5.957 1.160 -5.241 1.00 82.06 84 ASP A O 1
ATOM 671 N N . SER A 1 85 ? 6.842 -0.346 -6.642 1.00 86.69 85 SER A N 1
ATOM 672 C CA . SER A 1 85 ? 6.136 -1.504 -6.098 1.00 86.69 85 SER A CA 1
ATOM 673 C C . SER A 1 85 ? 6.333 -1.660 -4.588 1.00 86.69 85 SER A C 1
ATOM 675 O O . SER A 1 85 ? 5.413 -2.020 -3.850 1.00 86.69 85 SER A O 1
ATOM 677 N N . ILE A 1 86 ? 7.554 -1.408 -4.104 1.00 89.94 86 ILE A N 1
ATOM 678 C CA . ILE A 1 86 ? 7.860 -1.432 -2.670 1.00 89.94 86 ILE A CA 1
ATOM 679 C C . ILE A 1 86 ? 7.164 -0.270 -1.957 1.00 89.94 86 ILE A C 1
ATOM 681 O O . ILE A 1 86 ? 6.689 -0.450 -0.834 1.00 89.94 86 ILE A O 1
ATOM 685 N N . TRP A 1 87 ? 7.108 0.906 -2.580 1.00 89.69 87 TRP A N 1
ATOM 686 C CA . TRP A 1 87 ? 6.470 2.093 -2.024 1.00 89.69 87 TRP A CA 1
ATOM 687 C C . TRP A 1 87 ? 4.950 1.931 -1.912 1.00 89.69 87 TRP A C 1
ATOM 689 O O . TRP A 1 87 ? 4.399 2.170 -0.837 1.00 89.69 87 TRP A O 1
ATOM 699 N N . ASP A 1 88 ? 4.284 1.426 -2.946 1.00 86.31 88 ASP A N 1
ATOM 700 C CA . ASP A 1 88 ? 2.846 1.120 -2.942 1.00 86.31 88 ASP A CA 1
ATOM 701 C C . ASP A 1 88 ? 2.499 0.124 -1.832 1.00 86.31 88 ASP A C 1
ATOM 703 O O . ASP A 1 88 ? 1.574 0.322 -1.036 1.00 86.31 88 ASP A O 1
ATOM 707 N N . PHE A 1 89 ? 3.317 -0.921 -1.687 1.00 90.50 89 PHE A N 1
ATOM 708 C CA . PHE A 1 89 ? 3.152 -1.869 -0.594 1.00 90.50 89 PHE A CA 1
ATOM 709 C C . PHE A 1 89 ? 3.407 -1.216 0.770 1.00 90.50 89 PHE A C 1
ATOM 711 O O . PHE A 1 89 ? 2.633 -1.417 1.701 1.00 90.50 89 PHE A O 1
ATOM 718 N N . ALA A 1 90 ? 4.452 -0.402 0.922 1.00 92.56 90 ALA A N 1
ATOM 719 C CA . ALA A 1 90 ? 4.769 0.258 2.188 1.00 92.56 90 ALA A CA 1
ATOM 720 C C . ALA A 1 90 ? 3.681 1.258 2.620 1.00 92.56 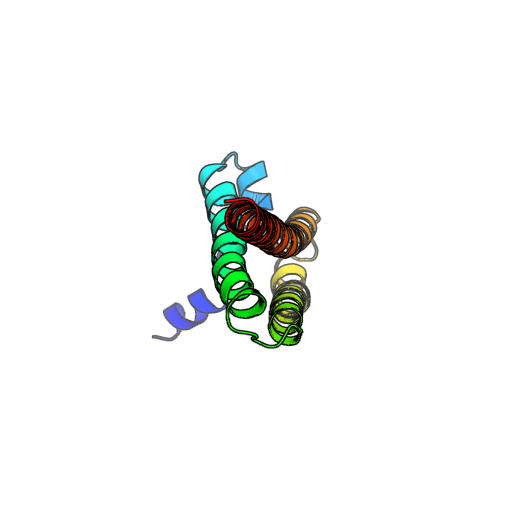90 ALA A C 1
ATOM 722 O O . ALA A 1 90 ? 3.314 1.304 3.799 1.00 92.56 90 ALA A O 1
ATOM 723 N N . THR A 1 91 ? 3.136 2.032 1.682 1.00 92.12 91 THR A N 1
ATOM 724 C CA . THR A 1 91 ? 2.092 3.033 1.946 1.00 92.12 91 THR A CA 1
ATOM 725 C C . THR A 1 91 ? 0.771 2.396 2.380 1.00 92.12 91 THR A C 1
ATOM 727 O O . THR A 1 91 ? 0.080 2.968 3.228 1.00 92.12 91 THR A O 1
ATOM 730 N N . TRP A 1 92 ? 0.471 1.172 1.929 1.00 91.75 92 TRP A N 1
ATOM 731 C CA . TRP A 1 92 ? -0.635 0.360 2.451 1.00 91.75 92 TRP A CA 1
ATOM 732 C C . TRP A 1 92 ? -0.508 0.095 3.960 1.00 91.75 92 TRP A C 1
ATOM 734 O O . TRP A 1 92 ? -1.434 0.368 4.731 1.00 91.75 92 TRP A O 1
ATOM 744 N N . PHE A 1 93 ? 0.653 -0.381 4.425 1.00 92.81 93 PHE A N 1
ATOM 745 C CA . PHE A 1 93 ? 0.879 -0.610 5.862 1.00 92.81 93 PHE A CA 1
ATOM 746 C C . PHE A 1 93 ? 0.913 0.696 6.644 1.00 92.81 93 PHE A C 1
ATOM 748 O O . PHE A 1 93 ? 0.372 0.768 7.749 1.00 92.81 93 PHE A O 1
ATOM 755 N N . PHE A 1 94 ? 1.528 1.730 6.073 1.00 93.06 94 PHE A N 1
ATOM 756 C CA . PHE A 1 94 ? 1.605 3.037 6.705 1.00 93.06 94 PHE A CA 1
ATOM 757 C C . PHE A 1 94 ? 0.208 3.621 6.951 1.00 93.06 94 PHE A C 1
ATOM 759 O O . PHE A 1 94 ? -0.102 4.005 8.079 1.00 93.06 94 PHE A O 1
ATOM 766 N N . GLY A 1 95 ? -0.666 3.619 5.940 1.00 91.06 95 GLY A N 1
ATOM 767 C CA . GLY A 1 95 ? -2.036 4.113 6.071 1.00 91.06 95 GLY A CA 1
ATOM 768 C C . GLY A 1 95 ? -2.864 3.320 7.085 1.00 91.06 95 GLY A C 1
ATOM 769 O O . GLY A 1 95 ? -3.570 3.922 7.903 1.00 91.06 95 GLY A O 1
ATOM 770 N N . PHE A 1 96 ? -2.726 1.987 7.102 1.00 92.50 96 PHE A N 1
ATOM 771 C CA . PHE A 1 96 ? -3.346 1.142 8.127 1.00 92.50 96 PHE A CA 1
ATOM 772 C C . PHE A 1 96 ? -2.882 1.537 9.531 1.00 92.50 96 PHE A C 1
ATOM 774 O O . PHE A 1 96 ? -3.703 1.816 10.403 1.00 92.50 96 PHE A O 1
ATOM 781 N N . PHE A 1 97 ? -1.568 1.612 9.748 1.00 92.31 97 PHE A N 1
ATOM 782 C CA . PHE A 1 97 ? -1.000 1.860 11.070 1.00 92.31 97 PHE A CA 1
ATOM 783 C C . PHE A 1 97 ? -1.333 3.260 11.594 1.00 92.31 97 PHE A C 1
ATOM 785 O O . PHE A 1 97 ? -1.748 3.403 12.743 1.00 92.31 97 PHE A O 1
ATOM 792 N N . VAL A 1 98 ? -1.221 4.289 10.749 1.00 92.06 98 VAL A N 1
ATOM 793 C CA . VAL A 1 98 ? -1.592 5.668 11.106 1.00 92.06 98 VAL A CA 1
ATOM 794 C C . VAL A 1 98 ? -3.063 5.744 11.508 1.00 92.06 98 VAL A C 1
ATOM 796 O O . VAL A 1 98 ? -3.392 6.315 12.550 1.00 92.06 98 VAL A O 1
ATOM 799 N N . THR A 1 99 ? -3.950 5.130 10.722 1.00 92.00 99 THR A N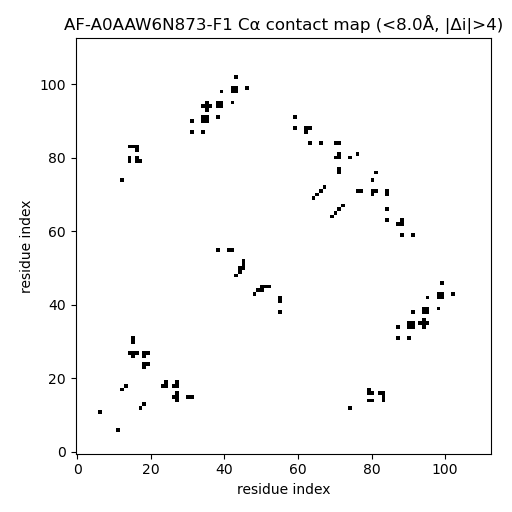 1
ATOM 800 C CA . THR A 1 99 ? -5.390 5.136 11.008 1.00 92.00 99 THR A CA 1
ATOM 801 C C . THR A 1 99 ? -5.706 4.354 12.281 1.00 92.00 99 THR A C 1
ATOM 803 O O . THR A 1 99 ? -6.476 4.820 13.119 1.00 92.00 99 THR A O 1
ATOM 806 N N . TRP A 1 100 ? -5.082 3.192 12.470 1.00 91.00 100 TRP A N 1
ATOM 807 C CA . TRP A 1 100 ? -5.241 2.369 13.665 1.00 91.00 100 TRP A CA 1
ATOM 808 C C . TRP A 1 100 ? -4.807 3.109 14.936 1.00 91.00 100 TRP A C 1
ATOM 810 O O . TRP A 1 100 ? -5.587 3.193 15.884 1.00 91.00 100 TRP A O 1
ATOM 820 N N . CYS A 1 101 ? -3.621 3.722 14.937 1.00 90.69 101 CYS A N 1
ATOM 821 C CA . CYS A 1 101 ? -3.133 4.533 16.054 1.00 90.69 101 CYS A CA 1
ATOM 822 C C . CYS A 1 101 ? -4.084 5.693 16.379 1.00 90.69 101 CYS A C 1
ATOM 824 O O . CYS A 1 101 ? -4.414 5.908 17.545 1.00 90.69 101 CYS A O 1
ATOM 826 N N . ALA A 1 102 ? -4.578 6.404 15.359 1.00 89.06 102 ALA A N 1
ATOM 827 C CA . ALA A 1 102 ? -5.529 7.498 15.549 1.00 89.06 102 ALA A CA 1
ATOM 828 C C . ALA A 1 102 ? -6.863 7.022 16.152 1.00 89.06 102 ALA A C 1
ATOM 830 O O . ALA A 1 102 ? -7.467 7.725 16.966 1.00 89.06 102 ALA A O 1
ATOM 831 N N . LEU A 1 103 ? -7.339 5.833 15.775 1.00 88.81 103 LEU A N 1
ATOM 832 C CA . LEU A 1 103 ? -8.543 5.240 16.360 1.00 88.81 103 LEU A CA 1
ATOM 833 C C . LEU A 1 103 ? -8.312 4.829 17.818 1.00 88.81 103 LEU A C 1
ATOM 835 O O . LEU A 1 103 ? -9.136 5.161 18.668 1.00 88.81 103 LEU A O 1
ATOM 839 N N . MET A 1 104 ? -7.190 4.172 18.120 1.00 86.62 104 MET A N 1
ATOM 840 C CA . MET A 1 104 ? -6.866 3.715 19.476 1.00 86.62 104 MET A CA 1
ATOM 841 C C . MET A 1 104 ? -6.671 4.876 20.455 1.00 86.62 104 MET A C 1
ATOM 843 O O . MET A 1 104 ? -7.193 4.821 21.567 1.00 86.62 104 MET A O 1
ATOM 847 N N . ASP A 1 105 ? -6.014 5.959 20.036 1.00 86.44 105 ASP A N 1
ATOM 848 C CA . ASP A 1 105 ? -5.871 7.171 20.854 1.00 86.44 105 ASP A CA 1
ATOM 849 C C . ASP A 1 105 ? -7.234 7.825 21.160 1.00 86.44 105 ASP A C 1
ATOM 851 O O . ASP A 1 105 ? -7.523 8.205 22.294 1.00 86.44 105 ASP A O 1
ATOM 855 N N . ASN A 1 106 ? -8.135 7.890 20.172 1.00 76.00 106 ASN A N 1
ATOM 856 C CA . ASN A 1 106 ? -9.489 8.411 20.390 1.00 76.00 106 ASN A CA 1
ATOM 857 C C . ASN A 1 106 ? -10.347 7.512 21.293 1.00 76.00 106 ASN A C 1
ATOM 859 O O . ASN A 1 106 ? -11.192 8.030 22.024 1.00 76.00 106 ASN A O 1
ATOM 863 N N . VAL A 1 107 ? -10.164 6.190 21.240 1.00 69.38 107 VAL A N 1
ATOM 864 C CA . VAL A 1 107 ? -10.834 5.255 22.156 1.00 69.38 107 VAL A CA 1
ATOM 865 C C . VAL A 1 107 ? -10.291 5.426 23.575 1.00 69.38 107 VAL A C 1
ATOM 867 O O . VAL A 1 107 ? -11.089 5.585 24.496 1.00 69.38 107 VAL A O 1
ATOM 870 N N . GLY A 1 108 ? -8.967 5.489 23.753 1.00 68.69 108 GLY A N 1
ATOM 871 C CA . GLY A 1 108 ? -8.333 5.720 25.058 1.00 68.69 108 GLY A CA 1
ATOM 872 C C . GLY A 1 108 ? -8.839 6.998 25.728 1.00 68.69 108 GLY A C 1
ATOM 873 O O . GLY A 1 108 ? -9.361 6.954 26.839 1.00 68.69 108 GLY A O 1
ATOM 874 N N . ARG A 1 109 ? -8.850 8.115 24.988 1.00 72.06 109 ARG A N 1
ATOM 875 C CA . ARG A 1 109 ? -9.356 9.406 25.487 1.00 72.06 109 ARG A CA 1
ATOM 876 C C . ARG A 1 109 ? -10.832 9.398 25.911 1.00 72.06 109 ARG A C 1
ATOM 878 O O . ARG A 1 109 ? -11.229 10.271 26.673 1.00 72.06 109 ARG A O 1
ATOM 885 N N . ARG A 1 110 ? -11.658 8.462 25.425 1.00 68.00 110 ARG A N 1
ATOM 886 C CA . ARG A 1 110 ? -13.068 8.320 25.846 1.00 68.00 110 ARG A CA 1
ATOM 887 C C . ARG A 1 110 ? -13.248 7.487 27.112 1.00 68.00 110 ARG A C 1
ATOM 889 O O . ARG A 1 110 ? -14.295 7.604 27.732 1.00 68.00 110 ARG A O 1
ATOM 896 N N . HIS A 1 111 ? -12.291 6.631 27.458 1.00 59.09 111 HIS A N 1
ATOM 897 C CA . HIS A 1 111 ? -12.348 5.831 28.684 1.00 59.09 111 HIS A CA 1
ATOM 898 C C . HIS A 1 111 ? -11.848 6.600 29.913 1.00 59.09 111 HIS A C 1
ATOM 900 O O . HIS A 1 111 ? -12.260 6.281 31.025 1.00 59.09 111 HIS A O 1
ATOM 906 N N . ASP A 1 112 ? -11.010 7.616 29.703 1.00 68.56 112 ASP A N 1
ATOM 907 C CA . ASP A 1 112 ? -10.437 8.451 30.765 1.00 68.56 112 ASP A CA 1
ATOM 908 C C . ASP A 1 112 ? -11.287 9.698 31.109 1.00 68.56 112 ASP A C 1
ATOM 910 O O . ASP A 1 112 ? -10.901 10.480 31.980 1.00 68.56 112 ASP A O 1
ATOM 914 N N . ALA A 1 113 ? -12.417 9.904 30.419 1.00 58.88 113 ALA A N 1
ATOM 915 C CA . ALA A 1 113 ? -13.333 11.043 30.574 1.00 58.88 113 ALA A CA 1
ATOM 916 C C . ALA A 1 113 ? -14.658 10.623 31.226 1.00 58.88 113 ALA A C 1
ATOM 918 O O . ALA A 1 113 ? -15.174 11.414 32.049 1.00 58.88 113 ALA A O 1
#

pLDDT: mean 77.43, std 16.26, range [38.78, 94.06]

Mean predicted aligned error: 9.0 Å

Foldseek 3Di:
DVVVVVCVQDPPPPQLLVCVVVVVVVSVVVLLVVLLVVLLVVLCCVPVVVDDPVVLVVVLVVLVCCLPPRQCVVVVNPPSSVVSSVSSSVSNVVSNVVNNVVVVVVVVVVVVD